Protein AF-A0A2E7N2Z9-F1 (afdb_monomer)

Structure (mmCIF, N/CA/C/O backbone):
data_AF-A0A2E7N2Z9-F1
#
_entry.id   AF-A0A2E7N2Z9-F1
#
loop_
_atom_site.group_PDB
_atom_site.id
_atom_site.type_symbol
_atom_site.label_atom_id
_atom_site.label_alt_id
_atom_site.label_comp_id
_atom_site.label_asym_id
_atom_site.label_entity_id
_atom_site.label_seq_id
_atom_site.pdbx_PDB_ins_code
_atom_site.Cartn_x
_atom_site.Cartn_y
_atom_site.Cartn_z
_atom_site.occupancy
_atom_site.B_iso_or_equiv
_atom_site.auth_seq_id
_atom_site.auth_comp_id
_atom_site.auth_asym_id
_atom_site.auth_atom_id
_atom_site.pdbx_PDB_model_num
ATOM 1 N N . MET A 1 1 ? 29.519 -2.897 -8.699 1.00 40.09 1 MET A N 1
ATOM 2 C CA . MET A 1 1 ? 28.100 -2.626 -9.030 1.00 40.09 1 MET A CA 1
ATOM 3 C C . MET A 1 1 ? 27.966 -1.133 -9.296 1.00 40.09 1 MET A C 1
ATOM 5 O O . MET A 1 1 ? 28.758 -0.406 -8.714 1.00 40.09 1 MET A O 1
ATOM 9 N N . PRO A 1 2 ? 27.079 -0.661 -10.190 1.00 54.88 2 PRO A N 1
ATOM 10 C CA . PRO A 1 2 ? 26.892 0.780 -10.367 1.00 54.88 2 PRO A CA 1
ATOM 11 C C . PRO A 1 2 ? 26.411 1.416 -9.055 1.00 54.88 2 PRO A C 1
ATOM 13 O O . PRO A 1 2 ? 25.584 0.815 -8.369 1.00 54.88 2 PRO A O 1
ATOM 16 N N . ASP A 1 3 ? 26.905 2.614 -8.736 1.00 63.47 3 ASP A N 1
ATOM 17 C CA . ASP A 1 3 ? 26.417 3.419 -7.611 1.00 63.47 3 ASP A CA 1
ATOM 18 C C . ASP A 1 3 ? 24.986 3.873 -7.904 1.00 63.47 3 ASP A C 1
ATOM 20 O O . ASP A 1 3 ? 24.738 4.796 -8.684 1.00 63.47 3 ASP A O 1
ATOM 24 N N . ILE A 1 4 ? 24.021 3.165 -7.324 1.00 70.06 4 ILE A N 1
ATOM 25 C CA . ILE A 1 4 ? 22.612 3.534 -7.390 1.00 70.06 4 ILE A CA 1
ATOM 26 C C . ILE A 1 4 ? 22.286 4.272 -6.100 1.00 70.06 4 ILE A C 1
ATOM 28 O O . ILE A 1 4 ? 22.297 3.689 -5.022 1.00 70.06 4 ILE A O 1
ATOM 32 N N . ASP A 1 5 ? 21.977 5.555 -6.243 1.00 76.00 5 ASP A N 1
ATOM 33 C CA . ASP A 1 5 ? 21.445 6.383 -5.168 1.00 76.00 5 ASP A CA 1
ATOM 34 C C . ASP A 1 5 ? 19.994 5.964 -4.888 1.00 76.00 5 ASP A C 1
ATOM 36 O O . ASP A 1 5 ? 19.081 6.220 -5.690 1.00 76.00 5 ASP A O 1
ATOM 40 N N . TYR A 1 6 ? 19.815 5.224 -3.797 1.00 80.19 6 TYR A N 1
ATOM 41 C CA . TYR A 1 6 ? 18.516 4.797 -3.298 1.00 80.19 6 TYR A CA 1
ATOM 42 C C . TYR A 1 6 ? 17.980 5.840 -2.315 1.00 80.19 6 TYR A C 1
ATOM 44 O O . TYR A 1 6 ? 18.690 6.284 -1.416 1.00 80.19 6 TYR A O 1
ATOM 52 N N . ASP A 1 7 ? 16.717 6.219 -2.497 1.00 86.44 7 ASP A N 1
ATOM 53 C CA . ASP A 1 7 ? 15.994 7.114 -1.590 1.00 86.44 7 ASP A CA 1
ATOM 54 C C . ASP A 1 7 ? 15.228 6.266 -0.552 1.00 86.44 7 ASP A C 1
ATOM 56 O O . ASP A 1 7 ? 15.736 5.247 -0.083 1.00 86.44 7 ASP A O 1
ATOM 60 N N . ASN A 1 8 ? 14.006 6.640 -0.174 1.00 92.12 8 ASN A N 1
ATOM 61 C CA . ASN A 1 8 ? 13.239 5.879 0.804 1.00 92.12 8 ASN A CA 1
ATOM 62 C C . ASN A 1 8 ? 12.667 4.586 0.206 1.00 92.12 8 ASN A C 1
ATOM 64 O O . ASN A 1 8 ? 12.268 4.518 -0.966 1.00 92.12 8 ASN A O 1
ATOM 68 N N . PHE A 1 9 ? 12.505 3.593 1.074 1.00 94.69 9 PHE A N 1
ATOM 69 C CA . PHE A 1 9 ? 11.545 2.526 0.861 1.00 94.69 9 PHE A CA 1
ATOM 70 C C . PHE A 1 9 ? 10.122 3.089 0.852 1.00 94.69 9 PHE A C 1
ATOM 72 O O . PHE A 1 9 ? 9.821 4.088 1.506 1.00 94.69 9 PHE A O 1
ATOM 79 N N . LEU A 1 10 ? 9.239 2.425 0.119 1.00 95.25 10 LEU A N 1
ATOM 80 C CA . LEU A 1 10 ? 7.813 2.691 0.058 1.00 95.25 10 LEU A CA 1
ATOM 81 C C . LEU A 1 10 ? 7.069 1.413 0.431 1.00 95.25 10 LEU A C 1
ATOM 83 O O . LEU A 1 10 ? 7.278 0.360 -0.181 1.00 95.25 10 LEU A O 1
ATOM 87 N N . LYS A 1 11 ? 6.177 1.539 1.411 1.00 97.19 11 LYS A N 1
ATOM 88 C CA . LYS A 1 11 ? 5.247 0.501 1.822 1.00 97.19 11 LYS A CA 1
ATOM 89 C C . LYS A 1 11 ? 3.830 0.886 1.434 1.00 97.19 11 LYS A C 1
ATOM 91 O O . LYS A 1 11 ? 3.360 1.965 1.789 1.00 97.19 11 LYS A O 1
ATOM 96 N N . ILE A 1 12 ? 3.147 -0.027 0.753 1.00 97.75 12 ILE A N 1
ATOM 97 C CA . ILE A 1 12 ? 1.704 0.033 0.520 1.00 97.75 12 ILE A CA 1
ATOM 98 C C . ILE A 1 12 ? 1.097 -1.232 1.123 1.00 97.75 12 ILE A C 1
ATOM 100 O O . ILE A 1 12 ? 1.443 -2.343 0.723 1.00 97.75 12 ILE A O 1
ATOM 104 N N . ALA A 1 13 ? 0.219 -1.068 2.106 1.00 98.19 13 ALA A N 1
ATOM 105 C CA . ALA A 1 13 ? -0.483 -2.166 2.761 1.00 98.19 13 ALA A CA 1
ATOM 106 C C . ALA A 1 13 ? -1.990 -1.973 2.602 1.00 98.19 13 ALA A C 1
ATOM 108 O O . ALA A 1 13 ? -2.506 -0.881 2.844 1.00 98.19 13 ALA A O 1
ATOM 109 N N . LEU A 1 14 ? -2.689 -3.020 2.168 1.00 98.50 14 LEU A N 1
ATOM 110 C CA . LEU A 1 14 ? -4.143 -3.023 2.055 1.00 98.50 14 LEU A CA 1
ATOM 111 C C . LEU A 1 14 ? -4.710 -4.008 3.065 1.00 98.50 14 LEU A C 1
ATOM 113 O O . LEU A 1 14 ? -4.206 -5.123 3.198 1.00 98.50 14 LEU A O 1
ATOM 117 N N . TYR A 1 15 ? -5.767 -3.584 3.743 1.00 98.56 15 TYR A N 1
ATOM 118 C CA . TYR A 1 15 ? -6.431 -4.350 4.780 1.00 98.56 15 TYR A CA 1
ATOM 119 C C . TYR A 1 15 ? -7.901 -4.530 4.444 1.00 98.56 15 TYR A C 1
ATOM 121 O O . TYR A 1 15 ? -8.585 -3.584 4.039 1.00 98.56 15 TYR A O 1
ATOM 129 N N . LYS A 1 16 ? -8.389 -5.743 4.665 1.00 98.44 16 LYS A N 1
ATOM 130 C CA . LYS A 1 16 ? -9.799 -6.094 4.674 1.00 98.44 16 LYS A CA 1
ATOM 131 C C . LYS A 1 16 ? -10.268 -6.201 6.119 1.00 98.44 16 LYS A C 1
ATOM 133 O O . LYS A 1 16 ? -9.569 -6.751 6.963 1.00 98.44 16 LYS A O 1
ATOM 138 N N . LEU A 1 17 ? -11.448 -5.659 6.392 1.00 97.75 17 LEU A N 1
ATOM 139 C CA . LEU A 1 17 ? -12.067 -5.734 7.707 1.00 97.75 17 LEU A CA 1
ATOM 140 C C . LEU A 1 17 ? -12.977 -6.960 7.780 1.00 97.75 17 LEU A C 1
ATOM 142 O O . LEU A 1 17 ? -13.836 -7.156 6.914 1.00 97.75 17 LEU A O 1
ATOM 146 N N . ASP A 1 18 ? -12.823 -7.762 8.827 1.00 97.38 18 ASP A N 1
ATOM 147 C CA . ASP A 1 18 ? -13.722 -8.876 9.102 1.00 97.38 18 ASP A CA 1
ATOM 148 C C . ASP A 1 18 ? -15.151 -8.360 9.366 1.00 97.38 18 ASP A C 1
ATOM 150 O O . ASP A 1 18 ? -15.391 -7.405 10.112 1.00 97.38 18 ASP A O 1
ATOM 154 N N . SER A 1 19 ? -16.136 -9.016 8.752 1.00 95.94 19 SER A N 1
ATOM 155 C CA . SER A 1 19 ? -17.556 -8.687 8.903 1.00 95.94 19 SER A CA 1
ATOM 156 C C . SER A 1 19 ? -18.075 -8.761 10.347 1.00 95.94 19 SER A C 1
ATOM 158 O O . SER A 1 19 ? -19.018 -8.040 10.682 1.00 95.94 19 SER A O 1
ATOM 160 N N . ASN A 1 20 ? -17.461 -9.576 11.209 1.00 97.81 20 ASN A N 1
ATOM 161 C CA . ASN A 1 20 ? -17.802 -9.703 12.624 1.00 97.81 20 ASN A CA 1
ATOM 162 C C . ASN A 1 20 ? -17.583 -8.390 13.381 1.00 97.81 20 ASN A C 1
ATOM 164 O O . ASN A 1 20 ? -18.397 -8.055 14.238 1.00 97.81 20 ASN A O 1
ATOM 168 N N . PHE A 1 21 ? -16.593 -7.577 12.989 1.00 98.00 21 PHE A N 1
ATOM 169 C CA . PHE A 1 21 ? -16.386 -6.255 13.587 1.00 98.00 21 PHE A CA 1
ATOM 170 C C . PHE A 1 21 ? -17.627 -5.364 13.453 1.00 98.00 21 PHE A C 1
ATOM 172 O O . PHE A 1 21 ? -17.957 -4.582 14.341 1.00 98.00 21 PHE A O 1
ATOM 179 N N . ARG A 1 22 ? -18.364 -5.483 12.341 1.00 95.75 22 ARG A N 1
ATOM 180 C CA . ARG A 1 22 ? -19.565 -4.670 12.092 1.00 95.75 22 ARG A CA 1
ATOM 181 C C . ARG A 1 22 ? -20.727 -5.033 13.010 1.00 95.75 22 ARG A C 1
ATOM 183 O O . ARG A 1 22 ? -21.631 -4.207 13.134 1.00 95.75 22 ARG A O 1
ATOM 190 N N . ARG A 1 23 ? -20.694 -6.229 13.605 1.00 97.31 23 ARG A N 1
ATOM 191 C CA . ARG A 1 23 ? -21.727 -6.775 14.496 1.00 97.31 23 ARG A CA 1
ATOM 192 C C . ARG A 1 23 ? -21.516 -6.402 15.964 1.00 97.31 23 ARG A C 1
ATOM 194 O O . ARG A 1 23 ? -22.434 -6.609 16.743 1.00 97.31 23 ARG A O 1
ATOM 201 N N . LEU A 1 24 ? -20.346 -5.869 16.315 1.00 98.00 24 LEU A N 1
ATOM 202 C CA . LEU A 1 24 ? -20.070 -5.332 17.646 1.00 98.00 24 LEU A CA 1
ATOM 203 C C . LEU A 1 24 ? -20.956 -4.122 17.958 1.00 98.00 24 LEU A C 1
ATOM 205 O O . LEU A 1 24 ? -21.469 -3.449 17.048 1.00 98.00 24 LEU A O 1
ATOM 209 N N . ASP A 1 25 ? -21.059 -3.801 19.245 1.00 98.19 25 ASP A N 1
ATOM 210 C CA . ASP A 1 25 ? -21.817 -2.646 19.704 1.00 98.19 25 ASP A CA 1
ATOM 211 C C . ASP A 1 25 ? -21.253 -1.338 19.132 1.00 98.19 25 ASP A C 1
ATOM 213 O O . ASP A 1 25 ? -20.076 -1.209 18.777 1.00 98.19 25 ASP A O 1
ATOM 217 N N . ALA A 1 26 ? -22.115 -0.329 18.988 1.00 98.00 26 ALA A N 1
ATOM 218 C CA . ALA A 1 26 ? -21.719 0.954 18.408 1.00 98.00 26 ALA A CA 1
ATOM 219 C C . ALA A 1 26 ? -20.562 1.610 19.180 1.00 98.00 26 ALA A C 1
ATOM 221 O O . ALA A 1 26 ? -19.619 2.102 18.554 1.00 98.00 26 ALA A O 1
ATOM 222 N N . ASP A 1 27 ? -20.601 1.540 20.510 1.00 98.25 27 ASP A N 1
ATOM 223 C CA . ASP A 1 27 ? -19.579 2.114 21.384 1.00 98.25 27 ASP A CA 1
ATOM 224 C C . ASP A 1 27 ? -18.241 1.379 21.267 1.00 98.25 27 ASP A C 1
ATOM 226 O O . ASP A 1 27 ? -17.192 2.020 21.194 1.00 98.25 27 ASP A O 1
ATOM 230 N N . GLU A 1 28 ? -18.260 0.045 21.180 1.00 97.94 28 GLU A N 1
ATOM 231 C CA . GLU A 1 28 ? -17.054 -0.766 20.972 1.00 97.94 28 GLU A CA 1
ATOM 232 C C . GLU A 1 28 ? -16.407 -0.451 19.624 1.00 97.94 28 GLU A C 1
ATOM 234 O O . GLU A 1 28 ? -15.208 -0.169 19.551 1.00 97.94 28 GLU A O 1
ATOM 239 N N . ARG A 1 29 ? -17.211 -0.400 18.553 1.00 98.12 29 ARG A N 1
ATOM 240 C CA . ARG A 1 29 ? -16.722 -0.027 17.218 1.00 98.12 29 ARG A CA 1
ATOM 241 C C . ARG A 1 29 ? -16.145 1.385 17.205 1.00 98.12 29 ARG A C 1
ATOM 243 O O . ARG A 1 29 ? -15.160 1.621 16.507 1.00 98.12 29 ARG A O 1
ATOM 250 N N . SER A 1 30 ? -16.754 2.324 17.930 1.00 98.44 30 SER A N 1
ATOM 251 C CA . SER A 1 30 ? -16.268 3.705 18.013 1.00 98.44 30 SER A CA 1
ATOM 252 C C . SER A 1 30 ? -14.920 3.782 18.729 1.00 98.44 30 SER A C 1
ATOM 254 O O . SER A 1 30 ? -13.980 4.367 18.189 1.00 98.44 30 SER A O 1
ATOM 256 N N . LYS A 1 31 ? -14.794 3.132 19.893 1.00 98.50 31 LYS A N 1
ATOM 257 C CA . LYS A 1 31 ? -13.544 3.075 20.666 1.00 98.50 31 LYS A CA 1
ATOM 258 C C . LYS A 1 31 ? -12.413 2.427 19.868 1.00 98.50 31 LYS A C 1
ATOM 260 O O . LYS A 1 31 ? -11.334 3.000 19.780 1.00 98.50 31 LYS A O 1
ATOM 265 N N . ALA A 1 32 ? -12.685 1.303 19.205 1.00 98.38 32 ALA A N 1
ATOM 266 C CA . ALA A 1 32 ? -11.705 0.604 18.376 1.00 98.38 32 ALA A CA 1
ATOM 267 C C . ALA A 1 32 ? -11.204 1.449 17.191 1.00 98.38 32 ALA A C 1
ATOM 269 O O . ALA A 1 32 ? -10.017 1.449 16.874 1.00 98.38 32 ALA A O 1
ATOM 270 N N . LYS A 1 33 ? -12.103 2.190 16.527 1.00 98.06 33 LYS A N 1
ATOM 271 C CA . LYS A 1 33 ? -11.723 3.105 15.438 1.00 98.06 33 LYS A CA 1
ATOM 272 C C . LYS A 1 33 ? -10.876 4.269 15.944 1.00 98.06 33 LYS A C 1
ATOM 274 O O . LYS A 1 33 ? -9.944 4.664 15.250 1.00 98.06 33 LYS A O 1
ATOM 279 N N . GLN A 1 34 ? -11.207 4.814 17.115 1.00 98.62 34 GLN A N 1
ATOM 280 C CA . GLN A 1 34 ? -10.441 5.894 17.729 1.00 98.62 34 GLN A CA 1
ATOM 281 C C . GLN A 1 34 ? -9.035 5.422 18.121 1.00 98.62 34 GLN A C 1
ATOM 283 O O . GLN A 1 34 ? -8.062 6.036 17.696 1.00 98.62 34 GLN A O 1
ATOM 288 N N . GLU A 1 35 ? -8.928 4.295 18.830 1.00 98.62 35 GLU A N 1
ATOM 289 C CA . GLU A 1 35 ? -7.647 3.670 19.185 1.00 98.62 35 GLU A CA 1
ATOM 290 C C . GLU A 1 35 ? -6.785 3.427 17.936 1.00 98.62 35 GLU A C 1
ATOM 292 O O . GLU A 1 35 ? -5.616 3.805 17.885 1.00 98.62 35 GLU A O 1
ATOM 297 N N . PHE A 1 36 ? -7.366 2.847 16.882 1.00 98.50 36 PHE A N 1
ATOM 298 C CA . PHE A 1 36 ? -6.642 2.597 15.637 1.00 98.50 36 PHE A CA 1
ATOM 299 C C . PHE A 1 36 ? -6.168 3.893 14.961 1.00 98.50 36 PHE A C 1
ATOM 301 O O . PHE A 1 36 ? -5.043 3.959 14.461 1.00 98.50 36 PHE A O 1
ATOM 308 N N . ALA A 1 37 ? -7.002 4.937 14.949 1.00 98.44 37 ALA A N 1
ATOM 309 C CA . ALA A 1 37 ? -6.616 6.239 14.414 1.00 98.44 37 ALA A CA 1
ATOM 310 C C . ALA A 1 37 ? -5.449 6.854 15.206 1.00 98.44 37 ALA A C 1
ATOM 312 O O . ALA A 1 37 ? -4.540 7.418 14.598 1.00 98.44 37 ALA A O 1
ATOM 313 N N . GLU A 1 38 ? -5.434 6.696 16.531 1.00 98.50 38 GLU A N 1
ATOM 314 C CA . GLU A 1 38 ? -4.331 7.125 17.398 1.00 98.50 38 GLU A CA 1
ATOM 315 C C . GLU A 1 38 ? -3.042 6.342 17.104 1.00 98.50 38 GLU A C 1
ATOM 317 O O . GLU A 1 38 ? -1.986 6.953 16.929 1.00 98.50 38 GLU A O 1
ATOM 322 N N . VAL A 1 39 ? -3.120 5.015 16.941 1.00 98.50 39 VAL A N 1
ATOM 323 C CA . VAL A 1 39 ? -1.976 4.169 16.544 1.00 98.50 39 VAL A CA 1
ATOM 324 C C . VAL A 1 39 ? -1.357 4.643 15.226 1.00 98.50 39 VAL A C 1
ATOM 326 O O . VAL A 1 39 ? -0.132 4.792 15.128 1.00 98.50 39 VAL A O 1
ATOM 329 N N . VAL A 1 40 ? -2.191 4.912 14.215 1.00 98.19 40 VAL A N 1
ATOM 330 C CA . VAL A 1 40 ? -1.730 5.425 12.915 1.00 98.19 40 VAL A CA 1
ATOM 331 C C . VAL A 1 40 ? -1.155 6.836 13.054 1.00 98.19 40 VAL A C 1
ATOM 333 O O . VAL A 1 40 ? -0.124 7.127 12.445 1.00 98.19 40 VAL A O 1
ATOM 336 N N . ALA A 1 41 ? -1.770 7.706 13.861 1.00 97.88 41 ALA A N 1
ATOM 337 C CA . ALA A 1 41 ? -1.300 9.073 14.079 1.00 97.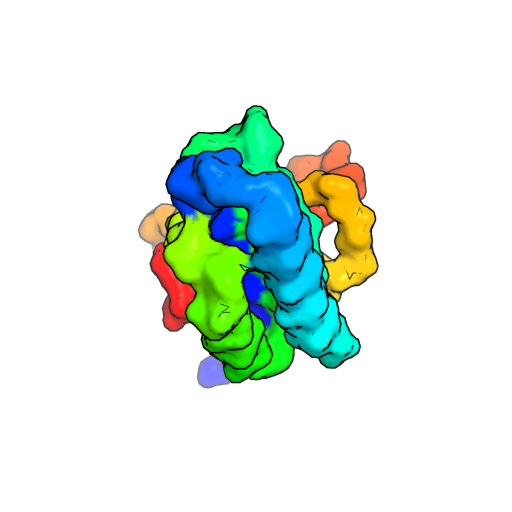88 41 ALA A CA 1
ATOM 338 C C . ALA A 1 41 ? 0.085 9.110 14.743 1.00 97.88 41 ALA A C 1
ATOM 340 O O . ALA A 1 41 ? 0.976 9.798 14.244 1.00 97.88 41 ALA A O 1
ATOM 341 N N . VAL A 1 42 ? 0.305 8.314 15.797 1.00 97.94 42 VAL A N 1
ATOM 342 C CA . VAL A 1 42 ? 1.610 8.199 16.476 1.00 97.94 42 VAL A CA 1
ATOM 343 C C . VAL A 1 42 ? 2.690 7.754 15.489 1.00 97.94 42 VAL A C 1
ATOM 345 O O . VAL A 1 42 ? 3.732 8.404 15.371 1.00 97.94 42 VAL A O 1
ATOM 348 N N . ASN A 1 43 ? 2.404 6.710 14.706 1.00 97.81 43 ASN A N 1
ATOM 349 C CA . ASN A 1 43 ? 3.319 6.188 13.688 1.00 97.81 43 ASN A CA 1
ATOM 350 C C . ASN A 1 43 ? 3.494 7.118 12.467 1.00 97.81 43 ASN A C 1
ATOM 352 O O . ASN A 1 43 ? 4.390 6.894 11.655 1.00 97.81 43 ASN A O 1
ATOM 356 N N . SER A 1 44 ? 2.679 8.171 12.343 1.00 96.12 44 SER A N 1
ATOM 357 C CA . SER A 1 44 ? 2.763 9.172 11.271 1.00 96.12 44 SER A CA 1
ATOM 358 C C . SER A 1 44 ? 3.615 10.395 11.622 1.00 96.12 44 SER A C 1
ATOM 360 O O . SER A 1 44 ? 3.793 11.257 10.763 1.00 96.12 44 SER A O 1
ATOM 362 N N . THR A 1 45 ? 4.133 10.494 12.852 1.00 94.44 45 THR A N 1
ATOM 363 C CA . THR A 1 45 ? 4.825 11.700 13.351 1.00 94.44 45 THR A CA 1
ATOM 364 C C . THR A 1 45 ? 6.088 12.027 12.550 1.00 94.44 45 THR A C 1
ATOM 366 O O . THR A 1 45 ? 6.252 13.149 12.077 1.00 94.44 45 THR A O 1
ATOM 369 N N . GLU A 1 46 ? 6.978 11.046 12.375 1.00 93.06 46 GLU A N 1
ATOM 370 C CA . GLU A 1 46 ? 8.232 11.227 11.627 1.00 93.06 46 GLU A CA 1
ATOM 371 C C . GLU A 1 46 ? 8.093 10.846 10.149 1.00 93.06 46 GLU A C 1
ATOM 373 O O . GLU A 1 46 ? 8.663 11.495 9.272 1.00 93.06 46 GLU A O 1
ATOM 378 N N . ASN A 1 47 ? 7.324 9.790 9.876 1.00 94.00 47 ASN A N 1
ATOM 379 C CA . ASN A 1 47 ? 7.116 9.228 8.546 1.00 94.00 47 ASN A CA 1
ATOM 380 C C . ASN A 1 47 ? 5.604 9.181 8.278 1.00 94.00 47 ASN A C 1
ATOM 382 O O . ASN A 1 47 ? 4.950 8.227 8.703 1.00 94.00 47 ASN A O 1
ATOM 386 N N . PRO A 1 48 ? 5.020 10.198 7.620 1.00 93.94 48 PRO A N 1
ATOM 387 C CA . PRO A 1 48 ? 3.571 10.308 7.469 1.00 93.94 48 PRO A CA 1
ATOM 388 C C . PRO A 1 48 ? 2.933 9.080 6.811 1.00 93.94 48 PRO A C 1
ATOM 390 O O . PRO A 1 48 ? 3.339 8.674 5.718 1.00 93.94 48 PRO A O 1
ATOM 393 N N . VAL A 1 49 ? 1.890 8.529 7.439 1.00 96.12 49 VAL A N 1
ATOM 394 C CA . VAL A 1 49 ? 1.056 7.479 6.846 1.00 96.12 49 VAL A CA 1
ATOM 395 C C . VAL A 1 49 ? -0.114 8.132 6.121 1.00 96.12 49 VAL A C 1
ATOM 397 O O . VAL A 1 49 ? -0.944 8.816 6.718 1.00 96.12 49 VAL A O 1
ATOM 400 N N . ARG A 1 50 ? -0.208 7.907 4.812 1.00 95.25 50 ARG A N 1
ATOM 401 C CA . ARG A 1 50 ? -1.391 8.276 4.028 1.00 95.25 50 ARG A CA 1
ATOM 402 C C . ARG A 1 50 ? -2.407 7.156 4.090 1.00 95.25 50 ARG A C 1
ATOM 404 O O . ARG A 1 50 ? -2.049 5.989 3.948 1.00 95.25 50 ARG A O 1
ATOM 411 N N . THR A 1 51 ? -3.670 7.524 4.252 1.00 96.44 51 THR A N 1
ATOM 412 C CA . THR A 1 51 ? -4.776 6.580 4.366 1.00 96.44 51 THR A CA 1
ATOM 413 C C . THR A 1 51 ? -5.782 6.807 3.246 1.00 96.44 51 THR A C 1
ATOM 415 O O . THR A 1 51 ? -6.125 7.941 2.910 1.00 96.44 51 THR A O 1
ATOM 418 N N . TYR A 1 52 ? -6.250 5.717 2.645 1.00 97.25 52 TYR A N 1
ATOM 419 C CA . TYR A 1 52 ? -7.261 5.746 1.593 1.00 97.25 52 TYR A CA 1
ATOM 420 C C . TYR A 1 52 ? -8.323 4.686 1.865 1.00 97.25 52 TYR A C 1
ATOM 422 O O . TYR A 1 52 ? -8.009 3.566 2.268 1.00 97.25 52 TYR A O 1
ATOM 430 N N . SER A 1 53 ? -9.584 5.034 1.612 1.00 97.12 53 SER A N 1
ATOM 431 C CA . SER A 1 53 ? -10.677 4.064 1.606 1.00 97.12 53 SER A CA 1
ATOM 432 C C . SER A 1 53 ? -10.744 3.363 0.255 1.00 97.12 53 SER A C 1
ATOM 434 O O . SER A 1 53 ? -10.620 3.998 -0.794 1.00 97.12 53 SER A O 1
ATOM 436 N N . THR A 1 54 ? -10.979 2.057 0.293 1.00 97.38 54 THR A N 1
ATOM 437 C CA . THR A 1 54 ? -11.292 1.241 -0.891 1.00 97.38 54 THR A CA 1
ATOM 438 C C . THR A 1 54 ? -12.691 0.616 -0.811 1.00 97.38 54 THR A C 1
ATOM 440 O O . THR A 1 54 ? -13.107 -0.146 -1.685 1.00 97.38 54 THR A O 1
ATOM 443 N N . VAL A 1 55 ? -13.464 1.008 0.209 1.00 96.75 55 VAL A N 1
ATOM 444 C CA . VAL A 1 55 ? -14.865 0.614 0.369 1.00 96.75 55 VAL A CA 1
ATOM 445 C C . VAL A 1 55 ? -15.667 1.045 -0.859 1.00 96.75 55 VAL A C 1
ATOM 447 O O . VAL A 1 55 ? -15.649 2.210 -1.255 1.00 96.75 55 VAL A O 1
ATOM 450 N N . GLY A 1 56 ? -16.389 0.095 -1.453 1.00 95.88 56 GLY A N 1
ATOM 451 C CA . GLY A 1 56 ? -17.239 0.326 -2.623 1.00 95.88 56 GLY A CA 1
ATOM 452 C C . GLY A 1 56 ? -16.506 0.329 -3.967 1.00 95.88 56 GLY A C 1
ATOM 453 O O . GLY A 1 56 ? -17.171 0.380 -4.997 1.00 95.88 56 GLY A O 1
ATOM 454 N N . THR A 1 57 ? -15.171 0.240 -3.989 1.00 95.69 57 THR A N 1
ATOM 455 C CA . THR A 1 57 ? -14.391 0.145 -5.239 1.00 95.69 57 THR A CA 1
ATOM 456 C C . THR A 1 57 ? -13.776 -1.233 -5.462 1.00 95.69 57 THR A C 1
ATOM 458 O O . THR A 1 57 ? -13.467 -1.582 -6.600 1.00 95.69 57 THR A O 1
ATOM 461 N N . ARG A 1 58 ? -13.627 -2.034 -4.401 1.00 94.31 58 ARG A N 1
ATOM 462 C CA . ARG A 1 58 ? -13.149 -3.424 -4.442 1.00 94.31 58 ARG A CA 1
ATOM 463 C C . ARG A 1 58 ? -13.688 -4.223 -3.252 1.00 94.31 58 ARG A C 1
ATOM 465 O O . ARG A 1 58 ? -14.143 -3.648 -2.268 1.00 94.31 58 ARG A O 1
ATOM 472 N N . SER A 1 59 ? -13.674 -5.551 -3.360 1.00 95.44 59 SER A N 1
ATOM 473 C CA . SER A 1 59 ? -14.269 -6.476 -2.374 1.00 95.44 59 SER A CA 1
ATOM 474 C C . SER A 1 59 ? -13.266 -7.095 -1.396 1.00 95.44 59 SER A C 1
ATOM 476 O O . SER A 1 59 ? -13.639 -7.767 -0.436 1.00 95.44 59 SER A O 1
ATOM 478 N N . ASP A 1 60 ? -11.983 -6.940 -1.679 1.00 96.81 60 ASP A N 1
ATOM 479 C CA . ASP A 1 60 ? -10.862 -7.614 -1.028 1.00 96.81 60 ASP A CA 1
ATOM 480 C C . ASP A 1 60 ? -9.985 -6.653 -0.211 1.00 96.81 60 ASP A C 1
ATOM 482 O O . ASP A 1 60 ? -8.970 -7.069 0.331 1.00 96.81 60 ASP A O 1
ATOM 486 N N . ALA A 1 61 ? -10.360 -5.380 -0.096 1.00 97.62 61 ALA A N 1
ATOM 487 C CA . ALA A 1 61 ? -9.744 -4.418 0.810 1.00 97.62 61 ALA A CA 1
ATOM 488 C C . ALA A 1 61 ? -10.730 -3.288 1.128 1.00 97.62 61 ALA A C 1
ATOM 490 O O . ALA A 1 61 ? -11.630 -2.998 0.341 1.00 97.62 61 ALA A O 1
ATOM 491 N N . GLU A 1 62 ? -10.544 -2.650 2.281 1.00 97.38 62 GLU A N 1
ATOM 492 C CA . GLU A 1 62 ? -11.357 -1.521 2.753 1.00 97.38 62 GLU A CA 1
ATOM 493 C C . GLU A 1 62 ? -10.494 -0.325 3.169 1.00 97.38 62 GLU A C 1
ATOM 495 O O . GLU A 1 62 ? -10.908 0.825 3.004 1.00 97.38 62 GLU A O 1
ATOM 500 N N . LEU A 1 63 ? -9.261 -0.581 3.610 1.00 97.81 63 LEU A N 1
ATOM 501 C CA . LEU A 1 63 ? -8.289 0.422 4.030 1.00 97.81 63 LEU A CA 1
ATOM 502 C C . LEU A 1 63 ? -6.966 0.209 3.293 1.00 97.81 63 LEU A C 1
ATOM 504 O O . LEU A 1 63 ? -6.466 -0.909 3.225 1.00 97.81 63 LEU A O 1
ATOM 508 N N . MET A 1 64 ? -6.376 1.285 2.784 1.00 98.06 64 MET A N 1
ATOM 509 C CA . MET A 1 64 ? -5.020 1.292 2.244 1.00 98.06 64 MET A CA 1
ATOM 510 C C . MET A 1 64 ? -4.160 2.281 3.026 1.00 98.06 64 MET A C 1
ATOM 512 O O . MET A 1 64 ? -4.535 3.445 3.170 1.00 98.06 64 MET A O 1
ATOM 516 N N . LEU A 1 65 ? -3.007 1.814 3.500 1.00 97.88 65 LEU A N 1
ATOM 517 C CA . LEU A 1 65 ? -1.983 2.604 4.176 1.00 97.88 65 LEU A CA 1
ATOM 518 C C . LEU A 1 65 ? -0.753 2.721 3.275 1.00 97.88 65 LEU A C 1
ATOM 520 O O . LEU A 1 65 ? -0.277 1.720 2.736 1.00 97.88 65 LEU A O 1
ATOM 524 N N . VAL A 1 66 ? -0.237 3.939 3.121 1.00 96.88 66 VAL A N 1
ATOM 525 C CA . VAL A 1 66 ? 0.950 4.235 2.313 1.00 96.88 66 VAL A CA 1
ATOM 526 C C . VAL A 1 66 ? 1.935 5.041 3.137 1.00 96.88 66 VAL A C 1
ATOM 528 O O . VAL A 1 66 ? 1.610 6.137 3.589 1.00 96.88 66 VAL A O 1
ATOM 531 N N . GLN A 1 67 ? 3.143 4.518 3.305 1.00 95.69 67 GLN A N 1
ATOM 532 C CA . GLN A 1 67 ? 4.189 5.149 4.103 1.00 95.69 67 GLN A CA 1
ATOM 533 C C . GLN A 1 67 ? 5.537 4.989 3.410 1.00 95.69 67 GLN A C 1
ATOM 535 O O . GLN A 1 67 ? 5.818 3.952 2.810 1.00 95.69 67 GLN A O 1
ATOM 540 N N . ASP A 1 68 ? 6.386 6.003 3.505 1.00 94.06 68 ASP A N 1
ATOM 541 C CA . ASP A 1 68 ? 7.764 5.926 3.050 1.00 94.06 68 ASP A CA 1
ATOM 542 C C . ASP A 1 68 ? 8.750 6.230 4.174 1.00 94.06 68 ASP A C 1
ATOM 544 O O . ASP A 1 68 ? 8.471 7.052 5.040 1.00 94.06 68 ASP A O 1
ATOM 548 N N . SER A 1 69 ? 9.892 5.544 4.167 1.00 94.75 69 SER A N 1
ATOM 549 C CA . SER A 1 69 ? 10.934 5.685 5.187 1.00 94.75 69 SER A CA 1
ATOM 550 C C . SER A 1 69 ? 12.299 5.252 4.655 1.00 94.75 69 SER A C 1
ATOM 552 O O . SER A 1 69 ? 12.397 4.438 3.736 1.00 94.75 69 SER A O 1
ATOM 554 N N . LYS A 1 70 ? 13.373 5.773 5.254 1.00 93.25 70 LYS A N 1
ATOM 555 C CA . LYS A 1 70 ? 14.751 5.333 4.979 1.00 93.25 70 LYS A CA 1
ATOM 556 C C . LYS A 1 70 ? 15.051 3.920 5.482 1.00 93.25 70 LYS A C 1
ATOM 558 O O . LYS A 1 70 ? 16.017 3.318 5.028 1.00 93.25 70 LYS A O 1
ATOM 563 N N . THR A 1 71 ? 14.250 3.397 6.409 1.00 94.44 71 THR A N 1
ATOM 564 C CA . THR A 1 71 ? 14.401 2.046 6.963 1.00 94.44 71 THR A CA 1
ATOM 565 C C . THR A 1 71 ? 13.085 1.277 6.892 1.00 94.44 71 THR A C 1
ATOM 567 O O . THR A 1 71 ? 12.003 1.845 7.050 1.00 94.44 71 THR A O 1
ATOM 570 N N . VAL A 1 72 ? 13.182 -0.037 6.691 1.00 96.56 72 VAL A N 1
ATOM 571 C CA . VAL A 1 72 ? 12.039 -0.956 6.771 1.00 96.56 72 VAL A CA 1
ATOM 572 C C . VAL A 1 72 ? 11.512 -1.112 8.201 1.00 96.56 72 VAL A C 1
ATOM 574 O O . VAL A 1 72 ? 10.344 -1.455 8.382 1.00 96.56 72 VAL A O 1
ATOM 577 N N . ASP A 1 73 ? 12.324 -0.786 9.214 1.00 97.75 73 ASP A N 1
ATOM 578 C CA . ASP A 1 73 ? 11.942 -0.858 10.632 1.00 97.75 73 ASP A CA 1
ATOM 579 C C . ASP A 1 73 ? 10.715 0.001 10.939 1.00 97.75 73 ASP A C 1
ATOM 581 O O . ASP A 1 73 ? 9.865 -0.389 11.735 1.00 97.75 73 ASP A O 1
ATOM 585 N N . THR A 1 74 ? 10.572 1.143 10.258 1.00 97.88 74 THR A N 1
ATOM 586 C CA . THR A 1 74 ? 9.388 2.003 10.377 1.00 97.88 74 THR A CA 1
ATOM 587 C C . THR A 1 74 ? 8.108 1.233 10.047 1.00 97.88 74 THR A C 1
ATOM 589 O O . THR A 1 74 ? 7.122 1.329 10.775 1.00 97.88 74 THR A O 1
ATOM 592 N N . PHE A 1 75 ? 8.132 0.415 8.993 1.00 98.00 75 PHE A N 1
ATOM 593 C CA . PHE A 1 75 ? 6.971 -0.371 8.576 1.00 98.00 75 PHE A CA 1
ATOM 594 C C . PHE A 1 75 ? 6.712 -1.543 9.524 1.00 98.00 75 PHE A C 1
ATOM 596 O O . PHE A 1 75 ? 5.555 -1.869 9.795 1.00 98.00 75 PHE A O 1
ATOM 603 N N . HIS A 1 76 ? 7.774 -2.155 10.059 1.00 97.81 76 HIS A N 1
ATOM 604 C CA . HIS A 1 76 ? 7.653 -3.188 11.087 1.00 97.81 76 HIS A CA 1
ATOM 605 C C . HIS A 1 76 ? 7.025 -2.640 12.372 1.00 97.81 76 HIS A C 1
ATOM 607 O O . HIS A 1 76 ? 6.136 -3.283 12.929 1.00 97.81 76 HIS A O 1
ATOM 613 N N . CYS A 1 77 ? 7.428 -1.446 12.816 1.00 98.19 77 CYS A N 1
ATOM 614 C CA . CYS A 1 77 ? 6.835 -0.771 13.970 1.00 98.19 77 CYS A CA 1
ATOM 615 C C . CYS A 1 77 ? 5.343 -0.489 13.761 1.00 98.19 77 CYS A C 1
ATOM 617 O O . CYS A 1 77 ? 4.539 -0.910 14.592 1.00 98.19 77 CYS A O 1
ATOM 619 N N . LEU A 1 78 ? 4.963 0.113 12.626 1.00 98.38 78 LEU A N 1
ATOM 620 C CA . LEU A 1 78 ? 3.555 0.374 12.315 1.00 98.38 78 LEU A CA 1
ATOM 621 C C . LEU A 1 78 ? 2.734 -0.923 12.277 1.00 98.38 78 LEU A C 1
ATOM 623 O O . LEU A 1 78 ? 1.673 -0.997 12.890 1.00 98.38 78 LEU A O 1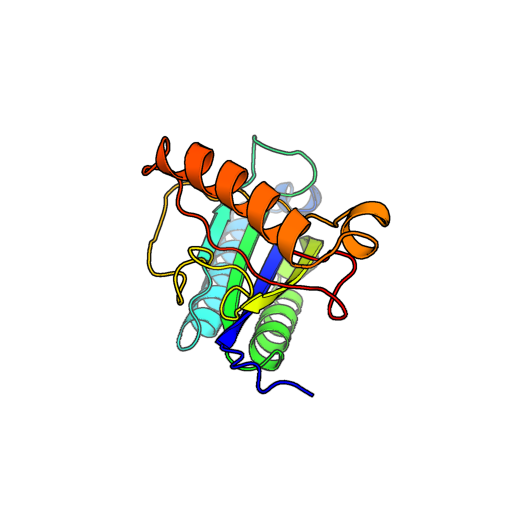
ATOM 627 N N . SER A 1 79 ? 3.228 -1.961 11.596 1.00 97.88 79 SER A N 1
ATOM 628 C CA . SER A 1 79 ? 2.527 -3.248 11.513 1.00 97.88 79 SER A CA 1
ATOM 629 C C . SER A 1 79 ? 2.374 -3.911 12.885 1.00 97.88 79 SER A C 1
ATOM 631 O O . SER A 1 79 ? 1.294 -4.401 13.210 1.00 97.88 79 SER A O 1
ATOM 633 N N . ARG A 1 80 ? 3.419 -3.880 13.720 1.00 98.31 80 ARG A N 1
ATOM 634 C CA . ARG A 1 80 ? 3.371 -4.379 15.100 1.00 98.31 80 ARG A CA 1
ATOM 635 C C . ARG A 1 80 ? 2.312 -3.648 15.921 1.00 98.31 80 ARG A C 1
ATOM 637 O O . ARG A 1 80 ? 1.582 -4.297 16.664 1.00 98.31 80 ARG A O 1
ATOM 644 N N . ASP A 1 81 ? 2.254 -2.325 15.825 1.00 98.50 81 ASP A N 1
ATOM 645 C CA . ASP A 1 81 ? 1.342 -1.521 16.638 1.00 98.50 81 ASP A CA 1
ATOM 646 C C . ASP A 1 81 ? -0.110 -1.668 16.159 1.00 98.50 81 ASP A C 1
ATOM 648 O O . ASP A 1 81 ? -1.009 -1.811 16.985 1.00 98.50 81 ASP A O 1
ATOM 652 N N . ILE A 1 82 ? -0.334 -1.771 14.841 1.00 98.38 82 ILE A N 1
ATOM 653 C CA . ILE A 1 82 ? -1.634 -2.161 14.273 1.00 98.38 82 ILE A CA 1
ATOM 654 C C . ILE A 1 82 ? -2.077 -3.511 14.842 1.00 98.38 82 ILE A C 1
ATOM 656 O O . ILE A 1 82 ? -3.186 -3.605 15.363 1.00 98.38 82 ILE A O 1
ATOM 660 N N . ASN A 1 83 ? -1.209 -4.526 14.811 1.00 97.69 83 ASN A N 1
ATOM 661 C CA . ASN A 1 83 ? -1.538 -5.877 15.281 1.00 97.69 83 ASN A CA 1
ATOM 662 C C . ASN A 1 83 ? -1.832 -5.952 16.790 1.00 97.69 83 ASN A C 1
ATOM 664 O O . ASN A 1 83 ? -2.431 -6.924 17.241 1.00 97.69 83 ASN A O 1
ATOM 668 N N . LYS A 1 84 ? -1.407 -4.954 17.575 1.00 98.06 84 LYS A N 1
ATOM 669 C CA . LYS A 1 84 ? -1.718 -4.848 19.010 1.00 98.06 84 LYS A CA 1
ATOM 670 C C . LYS A 1 84 ? -3.043 -4.141 19.297 1.00 98.06 84 LYS A C 1
ATOM 672 O O . LYS A 1 84 ? -3.571 -4.320 20.389 1.00 98.06 84 LYS A O 1
ATOM 677 N N . SER A 1 85 ? -3.544 -3.335 18.362 1.00 98.31 85 SER A N 1
ATOM 678 C CA . SER A 1 85 ? -4.809 -2.612 18.532 1.00 98.31 85 SER A CA 1
ATOM 679 C C . SER A 1 85 ? -6.008 -3.558 18.503 1.00 98.31 85 SER A C 1
ATOM 681 O O . SER A 1 85 ? -5.964 -4.606 17.847 1.00 98.31 85 SER A O 1
ATOM 683 N N . PHE A 1 86 ? -7.121 -3.166 19.132 1.00 98.06 86 PHE A N 1
ATOM 684 C CA . PHE A 1 86 ? -8.340 -3.975 19.084 1.00 98.06 86 PHE A CA 1
ATOM 685 C C . PHE A 1 86 ? -8.838 -4.164 17.645 1.00 98.06 86 PHE A C 1
ATOM 687 O O . PHE A 1 86 ? -9.161 -5.283 17.243 1.00 98.06 86 PHE A O 1
ATOM 694 N N . LEU A 1 87 ? -8.845 -3.094 16.836 1.00 98.06 87 LEU A N 1
ATOM 695 C CA . LEU A 1 87 ? -9.250 -3.185 15.429 1.00 98.06 87 LEU A CA 1
ATOM 696 C C . LEU A 1 87 ? -8.330 -4.117 14.630 1.00 98.06 87 LEU A C 1
ATOM 698 O O . LEU A 1 87 ? -8.820 -4.837 13.767 1.00 98.06 87 LEU A O 1
ATOM 702 N N . GLY A 1 88 ? -7.032 -4.147 14.947 1.00 97.75 88 GLY A N 1
ATOM 703 C CA . GLY A 1 88 ? -6.048 -5.027 14.313 1.00 97.75 88 GLY A CA 1
ATOM 704 C C . GLY A 1 88 ? -6.421 -6.506 14.361 1.00 97.75 88 GLY A C 1
ATOM 705 O O . GLY A 1 88 ? -6.182 -7.216 13.391 1.00 97.75 88 GLY A O 1
ATOM 706 N N . SER A 1 89 ? -7.097 -6.954 15.424 1.00 97.38 89 SER A N 1
ATOM 707 C CA . SER A 1 89 ? -7.596 -8.336 15.528 1.00 97.38 89 SER A CA 1
ATOM 708 C C . SER A 1 89 ? -8.679 -8.697 14.498 1.00 97.38 89 SER A C 1
ATOM 710 O O . SER A 1 89 ? -8.922 -9.876 14.252 1.00 97.38 89 SER A O 1
ATOM 712 N N . TYR A 1 90 ? -9.295 -7.693 13.866 1.00 98.31 90 TYR A N 1
ATOM 713 C CA . TYR A 1 90 ? -10.290 -7.834 12.799 1.00 98.31 90 TYR A CA 1
ATOM 714 C C . TYR A 1 90 ? -9.751 -7.431 11.418 1.00 98.31 90 TYR A C 1
ATOM 716 O O . TYR A 1 90 ? -10.526 -7.379 10.460 1.00 98.31 90 TYR A O 1
ATOM 724 N N . LEU A 1 91 ? -8.463 -7.095 11.296 1.00 98.19 91 LEU A N 1
ATOM 725 C CA . LEU A 1 91 ? -7.856 -6.697 10.028 1.00 98.19 91 LEU A CA 1
ATOM 726 C C . LEU A 1 91 ? -7.054 -7.849 9.425 1.00 98.19 91 LEU A C 1
ATOM 728 O O . LEU A 1 91 ? -6.072 -8.319 9.989 1.00 98.19 91 LEU A O 1
ATOM 732 N N . GLU A 1 92 ? -7.431 -8.237 8.214 1.00 98.06 92 GLU A N 1
ATOM 733 C CA . GLU A 1 92 ? -6.648 -9.124 7.361 1.00 98.06 92 GLU A CA 1
ATOM 734 C C . GLU A 1 92 ? -5.844 -8.271 6.375 1.00 98.06 92 GLU A C 1
ATOM 736 O O . GLU A 1 92 ? -6.421 -7.487 5.618 1.00 98.06 92 GLU A O 1
ATOM 741 N N . GLN A 1 93 ? -4.516 -8.404 6.350 1.00 97.81 93 GLN A N 1
ATOM 742 C CA . GLN A 1 93 ? -3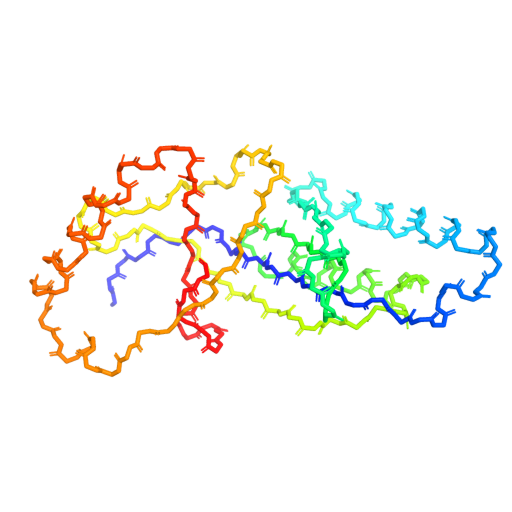.697 -7.721 5.349 1.00 97.81 93 GLN A CA 1
ATOM 743 C C . GLN A 1 93 ? -3.742 -8.486 4.021 1.00 97.81 93 GLN A C 1
ATOM 745 O O . GLN A 1 93 ? -3.047 -9.485 3.851 1.00 97.81 93 GLN A O 1
ATOM 750 N N . THR A 1 94 ? -4.536 -8.004 3.067 1.00 97.75 94 THR A N 1
ATOM 751 C CA . THR A 1 94 ? -4.760 -8.696 1.788 1.00 97.75 94 THR A CA 1
ATOM 752 C C . THR A 1 94 ? -3.701 -8.397 0.740 1.00 97.75 94 THR A C 1
ATOM 754 O O . THR A 1 94 ? -3.442 -9.236 -0.118 1.00 97.75 94 THR A O 1
ATOM 757 N N . TYR A 1 95 ? -3.047 -7.233 0.818 1.00 97.75 95 TYR A N 1
ATOM 758 C CA . TYR A 1 95 ? -1.908 -6.911 -0.040 1.00 97.75 95 TYR A CA 1
ATOM 759 C C . TYR A 1 95 ? -0.802 -6.196 0.727 1.00 97.75 95 TYR A C 1
ATOM 761 O O . TYR A 1 95 ? -1.032 -5.440 1.676 1.00 97.75 95 TYR A O 1
ATOM 769 N N . SER A 1 96 ? 0.427 -6.439 0.288 1.00 97.06 96 SER A N 1
ATOM 770 C CA . SER A 1 96 ? 1.652 -6.009 0.945 1.00 97.06 96 SER A CA 1
ATOM 771 C C . SER A 1 96 ? 2.687 -5.734 -0.133 1.00 97.06 96 SER A C 1
ATOM 773 O O . SER A 1 96 ? 3.245 -6.674 -0.672 1.00 97.06 96 SER A O 1
ATOM 775 N N . TYR A 1 97 ? 2.934 -4.466 -0.450 1.00 97.88 97 TYR A N 1
ATOM 776 C CA . TYR A 1 97 ? 3.920 -4.095 -1.463 1.00 97.88 97 TYR A CA 1
ATOM 777 C C . TYR A 1 97 ? 5.075 -3.354 -0.809 1.00 97.88 97 TYR A C 1
ATOM 779 O O . TYR A 1 97 ? 4.876 -2.278 -0.231 1.00 97.88 97 TYR A O 1
ATOM 787 N N . LEU A 1 98 ? 6.267 -3.944 -0.860 1.00 97.56 98 LEU A N 1
ATOM 788 C CA . LEU A 1 98 ? 7.518 -3.316 -0.458 1.00 97.56 98 LEU A CA 1
ATOM 789 C C . LEU A 1 98 ? 8.327 -2.953 -1.701 1.00 97.56 98 LEU A C 1
ATOM 791 O O . LEU A 1 98 ? 8.579 -3.762 -2.584 1.00 97.56 98 LEU A O 1
ATOM 795 N N . SER A 1 99 ? 8.758 -1.704 -1.763 1.00 96.31 99 SER A N 1
ATOM 796 C CA . SER A 1 99 ? 9.531 -1.198 -2.892 1.00 96.31 99 SER A CA 1
ATOM 797 C C . SER A 1 99 ? 10.492 -0.114 -2.428 1.00 96.31 99 SER A C 1
ATOM 799 O O . SER A 1 99 ? 10.420 0.351 -1.293 1.00 96.31 99 SER A O 1
ATOM 801 N N . ILE A 1 100 ? 11.400 0.303 -3.300 1.00 93.31 100 ILE A N 1
ATOM 802 C CA . ILE A 1 100 ? 12.361 1.368 -3.040 1.00 93.31 100 ILE A CA 1
ATOM 803 C C . ILE A 1 100 ? 12.324 2.406 -4.152 1.00 93.31 100 ILE A C 1
ATOM 805 O O . ILE A 1 100 ? 12.177 2.084 -5.337 1.00 93.31 100 ILE A O 1
ATOM 809 N N . ARG A 1 101 ? 12.451 3.678 -3.782 1.00 89.19 101 ARG A N 1
ATOM 810 C CA . ARG A 1 101 ? 12.594 4.757 -4.756 1.00 89.19 101 ARG A CA 1
ATOM 811 C C . ARG A 1 101 ? 14.050 4.904 -5.166 1.00 89.19 101 ARG A C 1
ATOM 813 O O . ARG A 1 101 ? 14.967 4.830 -4.356 1.00 89.19 101 ARG A O 1
ATOM 820 N N . ARG A 1 102 ? 14.252 5.144 -6.455 1.00 85.19 102 ARG A N 1
ATOM 821 C CA . ARG A 1 102 ? 15.550 5.490 -7.036 1.00 85.19 102 ARG A CA 1
ATOM 822 C C . ARG A 1 102 ? 15.345 6.280 -8.316 1.00 85.19 102 ARG A C 1
ATOM 824 O O . ARG A 1 102 ? 14.265 6.246 -8.916 1.00 85.19 102 ARG A O 1
ATOM 831 N N . LYS A 1 103 ? 16.403 6.943 -8.775 1.00 80.56 103 LYS A N 1
ATOM 832 C CA . LYS A 1 103 ? 16.398 7.591 -10.090 1.00 80.56 103 LYS A CA 1
ATOM 833 C C . LYS A 1 103 ? 16.149 6.561 -11.194 1.00 80.56 103 LYS A C 1
ATOM 835 O O . LYS A 1 103 ? 16.641 5.432 -11.151 1.00 80.56 103 LYS A O 1
ATOM 840 N N . SER A 1 104 ? 15.373 6.971 -12.194 1.00 81.44 104 SER A N 1
ATOM 841 C CA . SER A 1 104 ? 15.156 6.168 -13.395 1.00 81.44 104 SER A CA 1
ATOM 842 C C . SER A 1 104 ? 16.473 5.901 -14.114 1.00 81.44 104 SER A C 1
ATOM 844 O O . SER A 1 104 ? 17.326 6.778 -14.227 1.00 81.44 104 SER A O 1
ATOM 846 N N . ARG A 1 105 ? 16.597 4.692 -14.666 1.00 79.94 105 ARG A N 1
ATOM 847 C CA . ARG A 1 105 ? 17.707 4.308 -15.551 1.00 79.94 105 ARG A CA 1
ATOM 848 C C . ARG A 1 105 ? 17.535 4.833 -16.980 1.00 79.94 105 ARG A C 1
ATOM 850 O O . ARG A 1 105 ? 18.499 4.841 -17.738 1.00 79.94 105 ARG A O 1
ATOM 857 N N . TYR A 1 106 ? 16.320 5.242 -17.346 1.00 81.38 106 TYR A N 1
ATOM 858 C CA . TYR A 1 106 ? 15.986 5.785 -18.662 1.00 81.38 106 TYR A CA 1
ATOM 859 C C . TYR A 1 106 ? 16.034 7.308 -18.658 1.00 81.38 106 TYR A C 1
ATOM 861 O O . TYR A 1 106 ? 15.545 7.946 -17.717 1.00 81.38 106 TYR A O 1
ATOM 869 N N . LYS A 1 107 ? 16.555 7.880 -19.749 1.00 71.75 107 LYS A N 1
ATOM 870 C CA . LYS A 1 107 ? 16.527 9.327 -19.996 1.00 71.75 107 LYS A CA 1
ATOM 871 C C . LYS A 1 107 ? 15.076 9.812 -20.014 1.00 71.75 107 LYS A C 1
ATOM 873 O O . LYS A 1 107 ? 14.215 9.131 -20.563 1.00 71.75 107 LYS A O 1
ATOM 878 N N . HIS A 1 108 ? 14.822 10.969 -19.400 1.00 65.69 108 HIS A N 1
ATOM 879 C CA . HIS A 1 108 ? 13.485 11.561 -19.211 1.00 65.69 108 HIS A CA 1
ATOM 880 C C . HIS A 1 108 ? 12.496 10.742 -18.363 1.00 65.69 108 HIS A C 1
ATO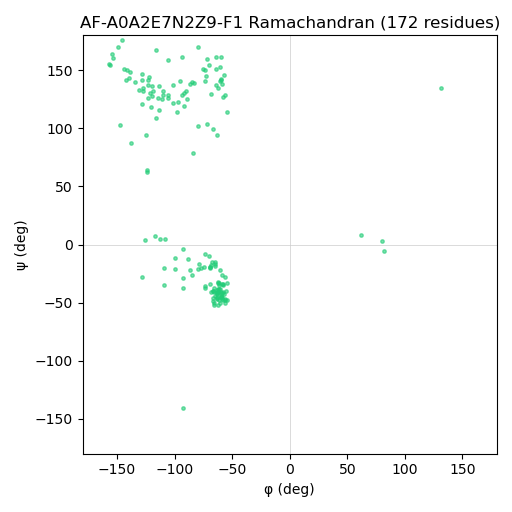M 882 O O . HIS A 1 108 ? 11.329 11.118 -18.277 1.00 65.69 108 HIS A O 1
ATOM 888 N N . GLY A 1 109 ? 12.948 9.660 -17.723 1.00 59.75 109 GLY A N 1
ATOM 889 C CA . GLY A 1 109 ? 12.142 8.901 -16.774 1.00 59.75 109 GLY A CA 1
ATOM 890 C C . GLY A 1 109 ? 12.346 9.348 -15.330 1.00 59.75 109 GLY A C 1
ATOM 891 O O . GLY A 1 109 ? 13.371 9.935 -14.985 1.00 59.75 109 GLY A O 1
ATOM 892 N N . GLY A 1 110 ? 11.395 8.989 -14.472 1.00 58.88 110 GLY A N 1
ATOM 893 C CA . GLY A 1 110 ? 11.471 9.184 -13.023 1.00 58.88 110 GLY A CA 1
ATOM 894 C C . GLY A 1 110 ? 10.208 9.828 -12.461 1.00 58.88 110 GLY A C 1
ATOM 895 O O . GLY A 1 110 ? 9.698 10.793 -13.023 1.00 58.88 110 GLY A O 1
ATOM 896 N N . GLY A 1 111 ? 9.711 9.274 -11.355 1.00 57.12 111 GLY A N 1
ATOM 897 C CA . GLY A 1 111 ? 8.691 9.915 -10.528 1.00 57.12 111 GLY A CA 1
ATOM 898 C C . GLY A 1 111 ? 9.304 10.980 -9.618 1.00 57.12 111 GLY A C 1
ATOM 899 O O . GLY A 1 111 ? 10.528 11.085 -9.495 1.00 57.12 111 GLY A O 1
ATOM 900 N N . ALA A 1 112 ? 8.454 11.777 -8.972 1.00 56.72 112 ALA A N 1
ATOM 901 C CA . ALA A 1 112 ? 8.902 12.738 -7.968 1.00 56.72 112 ALA A CA 1
ATOM 902 C C . ALA A 1 112 ? 9.675 12.033 -6.836 1.00 56.72 112 ALA A C 1
ATOM 904 O O . ALA A 1 112 ? 9.355 10.910 -6.453 1.00 56.72 112 ALA A O 1
ATOM 905 N N . SER A 1 113 ? 10.682 12.705 -6.270 1.00 54.25 113 SER A N 1
ATOM 906 C CA . SER A 1 113 ? 11.518 12.142 -5.196 1.00 54.25 113 SER A CA 1
ATOM 907 C C . SER A 1 113 ? 10.769 11.922 -3.881 1.00 54.25 113 SER A C 1
ATOM 909 O O . SER A 1 113 ? 11.250 11.220 -3.003 1.00 54.25 113 SER A O 1
ATOM 911 N N . LYS A 1 114 ? 9.591 12.520 -3.720 1.00 59.97 114 LYS A N 1
ATOM 912 C CA . LYS A 1 114 ? 8.770 12.391 -2.521 1.00 59.97 114 LYS A CA 1
ATOM 913 C C . LYS A 1 114 ? 7.309 12.323 -2.935 1.00 59.97 114 LYS A C 1
ATOM 915 O O . LYS A 1 114 ? 6.887 13.105 -3.788 1.00 59.97 114 LYS A O 1
ATOM 920 N N . LEU A 1 115 ? 6.531 11.480 -2.256 1.00 65.50 115 LEU A N 1
ATOM 921 C CA . LEU A 1 115 ? 5.089 11.684 -2.178 1.00 65.50 115 LEU A CA 1
ATOM 922 C C . LEU A 1 115 ? 4.891 13.018 -1.445 1.00 65.50 115 LEU A C 1
ATOM 924 O O . LEU A 1 115 ? 4.988 13.072 -0.222 1.00 65.50 115 LEU A O 1
ATOM 928 N N . LYS A 1 116 ? 4.749 14.124 -2.174 1.00 60.69 116 LYS A N 1
ATOM 929 C CA . LYS A 1 116 ? 4.514 15.455 -1.580 1.00 60.69 116 LYS A CA 1
ATOM 930 C C . LYS A 1 116 ? 3.053 15.858 -1.621 1.00 60.69 116 LYS A C 1
ATOM 932 O O . LYS A 1 116 ? 2.625 16.675 -0.816 1.00 60.69 116 LYS A O 1
ATOM 937 N N . ASP A 1 117 ? 2.297 15.247 -2.514 1.00 67.12 117 ASP A N 1
ATOM 938 C CA . ASP A 1 117 ? 0.986 15.741 -2.876 1.00 67.12 117 ASP A CA 1
ATOM 939 C C . ASP A 1 117 ? -0.100 14.867 -2.248 1.00 67.12 117 ASP A C 1
ATOM 941 O O . ASP A 1 117 ? -0.128 13.646 -2.419 1.00 67.12 117 ASP A O 1
ATOM 945 N N . ASN A 1 118 ? -1.010 15.502 -1.511 1.00 73.06 118 ASN A N 1
ATOM 946 C CA . ASN A 1 118 ? -2.188 14.845 -0.957 1.00 73.06 118 ASN A CA 1
ATOM 947 C C . ASN A 1 118 ? -3.291 14.813 -2.019 1.00 73.06 118 ASN A C 1
ATOM 949 O O . ASN A 1 118 ? -4.208 15.634 -2.024 1.00 73.06 118 ASN A O 1
ATOM 953 N N . TYR A 1 119 ? -3.178 13.870 -2.954 1.00 86.56 119 TYR A N 1
ATOM 954 C CA . TYR A 1 119 ? -4.228 13.618 -3.935 1.00 86.56 119 TYR A CA 1
ATOM 955 C C . TYR A 1 119 ? -5.417 12.906 -3.296 1.00 86.56 119 TYR A C 1
ATOM 957 O O . TYR A 1 119 ? -5.247 11.990 -2.493 1.00 86.56 119 TYR A O 1
ATOM 965 N N . LYS A 1 120 ? -6.628 13.298 -3.714 1.00 91.50 120 LYS A N 1
ATOM 966 C CA . LYS A 1 120 ? -7.888 12.681 -3.270 1.00 91.50 120 LYS A CA 1
ATOM 967 C C . LYS A 1 120 ? -7.984 11.198 -3.645 1.00 91.50 120 LYS A C 1
ATOM 969 O O . LYS A 1 120 ? -8.588 10.423 -2.914 1.00 91.50 120 LYS A O 1
ATOM 974 N N . TYR A 1 121 ? -7.409 10.820 -4.784 1.00 93.25 121 TYR A N 1
ATOM 975 C CA . TYR A 1 121 ? -7.447 9.460 -5.309 1.00 93.25 121 TYR A CA 1
ATOM 976 C C . TYR A 1 121 ? -6.031 8.940 -5.525 1.00 93.25 121 TYR A C 1
ATOM 978 O O . TYR A 1 121 ? -5.159 9.679 -5.983 1.00 93.25 121 TYR A O 1
ATOM 986 N N . MET A 1 122 ? -5.835 7.658 -5.232 1.00 93.38 122 MET A N 1
ATOM 987 C CA . MET A 1 122 ? -4.594 6.940 -5.482 1.00 93.38 122 MET A CA 1
ATOM 988 C C . MET A 1 122 ? -4.912 5.631 -6.199 1.00 93.38 122 MET A C 1
ATOM 990 O O . MET A 1 122 ? -5.812 4.898 -5.795 1.00 93.38 122 MET A O 1
ATOM 994 N N . VAL A 1 123 ? -4.167 5.354 -7.266 1.00 94.50 123 VAL A N 1
ATOM 995 C CA . VAL A 1 123 ? -4.241 4.103 -8.023 1.00 94.50 123 VAL A CA 1
ATOM 996 C C . VAL A 1 123 ? -2.910 3.392 -7.842 1.00 94.50 123 VAL A C 1
ATOM 998 O O . VAL A 1 123 ? -1.863 3.985 -8.092 1.00 94.50 123 VAL A O 1
ATOM 1001 N N . VAL A 1 124 ? -2.962 2.142 -7.391 1.00 95.00 124 VAL A N 1
ATOM 1002 C CA . VAL A 1 124 ? -1.787 1.287 -7.201 1.00 95.00 124 VAL A CA 1
ATOM 1003 C C . VAL A 1 124 ? -1.848 0.180 -8.237 1.00 95.00 124 VAL A C 1
ATOM 1005 O O . VAL A 1 124 ? -2.858 -0.517 -8.334 1.00 95.00 124 VAL A O 1
ATOM 1008 N N . TYR A 1 125 ? -0.783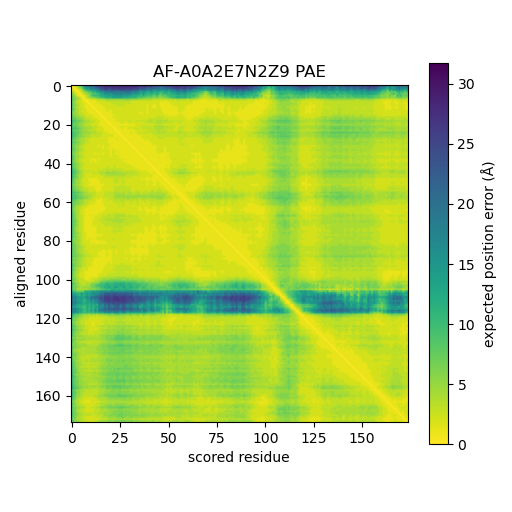 0.044 -9.021 1.00 94.44 125 TYR A N 1
ATOM 1009 C CA . TYR A 1 125 ? -0.703 -0.921 -10.112 1.00 94.44 125 TYR A CA 1
ATOM 1010 C C . TYR A 1 125 ? 0.680 -1.586 -10.113 1.00 94.44 125 TYR A C 1
ATOM 1012 O O . TYR A 1 125 ? 1.596 -1.110 -10.788 1.00 94.44 125 TYR A O 1
ATOM 1020 N N . PRO A 1 126 ? 0.845 -2.677 -9.346 1.00 95.81 126 PRO A N 1
ATOM 1021 C CA . PRO A 1 126 ? 2.065 -3.468 -9.363 1.00 95.81 126 PRO A CA 1
ATOM 1022 C C . PRO A 1 126 ? 2.266 -4.099 -10.742 1.00 95.81 126 PRO A C 1
ATOM 1024 O O . PRO A 1 126 ? 1.317 -4.617 -11.336 1.00 95.81 126 PRO A O 1
ATOM 1027 N N . MET A 1 127 ? 3.493 -4.084 -11.259 1.00 95.06 127 MET A N 1
ATOM 1028 C CA . MET A 1 127 ? 3.793 -4.667 -12.566 1.00 95.06 127 MET A CA 1
ATOM 1029 C C . MET A 1 127 ? 5.136 -5.394 -12.607 1.00 95.06 127 MET A C 1
ATOM 1031 O O . MET A 1 127 ? 6.111 -4.999 -11.969 1.00 95.06 127 MET A O 1
ATOM 1035 N N . THR A 1 128 ? 5.189 -6.415 -13.459 1.00 95.88 128 THR A N 1
ATOM 1036 C CA . THR A 1 128 ? 6.388 -7.195 -13.778 1.00 95.88 128 THR A CA 1
ATOM 1037 C C . THR A 1 128 ? 6.550 -7.225 -15.291 1.00 95.88 128 THR A C 1
ATOM 1039 O O . THR A 1 128 ? 5.586 -7.438 -16.033 1.00 95.88 128 THR A O 1
ATOM 1042 N N . LYS A 1 129 ? 7.759 -6.950 -15.779 1.00 94.88 129 LYS A N 1
ATOM 1043 C CA . LYS A 1 129 ? 8.082 -7.037 -17.200 1.00 94.88 129 LYS A CA 1
ATOM 1044 C C . LYS A 1 129 ? 8.178 -8.501 -17.627 1.00 94.88 129 LYS A C 1
ATOM 1046 O O . LYS A 1 129 ? 8.531 -9.388 -16.858 1.00 94.88 129 LYS A O 1
ATOM 1051 N N . THR A 1 130 ? 7.863 -8.759 -18.891 1.00 95.81 130 THR A N 1
ATOM 1052 C CA . THR A 1 130 ? 8.002 -10.098 -19.475 1.00 95.81 130 THR A CA 1
ATOM 1053 C C . THR A 1 130 ? 9.475 -10.445 -19.686 1.00 95.81 130 THR A C 1
ATOM 1055 O O . THR A 1 130 ? 10.315 -9.558 -19.803 1.00 95.81 130 THR A O 1
ATOM 1058 N N . ARG A 1 131 ? 9.815 -11.734 -19.812 1.00 94.81 131 ARG A N 1
ATOM 1059 C CA . ARG A 1 131 ? 11.206 -12.166 -20.069 1.00 94.81 131 ARG A CA 1
ATOM 1060 C C . ARG A 1 131 ? 11.817 -11.508 -21.312 1.00 94.81 131 ARG A C 1
ATOM 1062 O O . ARG A 1 131 ? 12.939 -11.021 -21.248 1.00 94.81 131 ARG A O 1
ATOM 1069 N N . LEU A 1 132 ? 11.029 -11.369 -22.381 1.00 96.44 132 LEU A N 1
ATOM 1070 C CA . LEU A 1 132 ? 11.425 -10.688 -23.621 1.00 96.44 132 LEU A CA 1
ATOM 1071 C C . LEU A 1 132 ? 11.895 -9.243 -23.401 1.00 96.44 132 LEU A C 1
ATOM 1073 O O . LEU A 1 132 ? 12.695 -8.731 -24.175 1.00 96.44 132 LEU A O 1
ATOM 1077 N N . TRP A 1 133 ? 11.420 -8.557 -22.357 1.00 95.12 133 TRP A N 1
ATOM 1078 C CA . TRP A 1 133 ? 11.930 -7.229 -22.007 1.00 95.12 133 TRP A CA 1
ATOM 1079 C C . TRP A 1 133 ? 13.417 -7.260 -21.652 1.00 95.12 133 TRP A C 1
ATOM 1081 O O . TRP A 1 133 ? 14.152 -6.338 -21.996 1.00 95.12 133 TRP A O 1
ATOM 1091 N N . TYR A 1 134 ? 13.856 -8.308 -20.959 1.00 93.50 134 TYR A N 1
ATOM 1092 C CA . TYR A 1 134 ? 15.226 -8.452 -20.478 1.00 93.50 134 TYR A CA 1
ATOM 1093 C C . TYR A 1 134 ? 16.200 -8.930 -21.550 1.00 93.50 134 TYR A C 1
ATOM 1095 O O . TYR A 1 134 ? 17.395 -8.679 -21.427 1.00 93.50 134 TYR A O 1
ATOM 1103 N N . GLU A 1 135 ? 15.686 -9.552 -22.608 1.00 96.31 135 GLU A N 1
ATOM 1104 C CA . GLU A 1 135 ? 16.461 -9.940 -23.789 1.00 96.31 135 GLU A CA 1
ATOM 1105 C C . GLU A 1 135 ? 16.759 -8.744 -24.708 1.00 96.31 135 GLU A C 1
ATOM 1107 O O . GLU A 1 135 ? 17.709 -8.782 -25.487 1.00 96.31 135 GLU A O 1
ATOM 1112 N N . ARG A 1 136 ? 15.987 -7.654 -24.597 1.00 96.25 136 ARG A N 1
ATOM 1113 C CA . ARG A 1 136 ? 16.189 -6.439 -25.396 1.00 96.25 136 ARG A CA 1
ATOM 1114 C C . ARG A 1 136 ? 17.415 -5.650 -24.957 1.00 96.25 136 ARG A C 1
ATOM 1116 O O . ARG A 1 136 ? 17.708 -5.477 -23.765 1.00 96.25 136 ARG A O 1
ATOM 1123 N N . SER A 1 137 ? 18.072 -5.047 -25.942 1.00 96.19 137 SER A N 1
ATOM 1124 C CA . SER A 1 137 ? 19.162 -4.103 -25.720 1.00 96.19 137 SER A CA 1
ATOM 1125 C C . SER A 1 137 ? 18.698 -2.887 -24.900 1.00 96.19 137 SER A C 1
ATOM 1127 O O . SER A 1 137 ? 17.508 -2.583 -24.764 1.00 96.19 137 SER A O 1
ATOM 1129 N N . MET A 1 138 ? 19.646 -2.155 -24.306 1.00 92.88 138 MET A N 1
ATOM 1130 C CA . MET A 1 138 ? 19.317 -0.917 -23.586 1.00 92.88 138 MET A CA 1
ATOM 1131 C C . MET A 1 138 ? 18.710 0.145 -24.519 1.00 92.88 138 MET A C 1
ATOM 1133 O O . MET A 1 138 ? 17.842 0.903 -24.089 1.00 92.88 138 MET A O 1
ATOM 1137 N N . GLN A 1 139 ? 19.141 0.183 -25.784 1.00 94.75 139 GLN A N 1
ATOM 1138 C CA . GLN A 1 139 ? 18.633 1.124 -26.779 1.00 94.75 139 GLN A CA 1
ATOM 1139 C C . GLN A 1 139 ? 17.157 0.862 -27.096 1.00 94.75 139 GLN A C 1
ATOM 1141 O O . GLN A 1 139 ? 16.343 1.769 -26.945 1.00 94.75 139 GLN A O 1
ATOM 1146 N N . GLU A 1 140 ? 16.795 -0.380 -27.428 1.00 95.81 140 GLU A N 1
ATOM 1147 C CA . GLU A 1 140 ? 15.401 -0.745 -27.721 1.00 95.81 140 GLU A CA 1
ATOM 1148 C C . GLU A 1 140 ? 14.481 -0.451 -26.530 1.00 95.81 140 GLU A C 1
ATOM 1150 O O . GLU A 1 140 ? 13.395 0.106 -26.684 1.00 95.81 140 GLU A O 1
ATOM 1155 N N . ARG A 1 141 ? 14.932 -0.761 -25.305 1.00 95.44 141 ARG A N 1
ATOM 1156 C CA . ARG A 1 141 ? 14.168 -0.428 -24.094 1.00 95.44 141 ARG A CA 1
ATOM 1157 C C . ARG A 1 141 ? 13.995 1.079 -23.916 1.00 95.44 141 ARG A C 1
ATOM 1159 O O . ARG A 1 141 ? 12.921 1.515 -23.510 1.00 95.44 141 ARG A O 1
ATOM 1166 N N . GLN A 1 142 ? 15.019 1.879 -24.214 1.00 92.81 142 GLN A N 1
ATOM 1167 C CA . GLN A 1 142 ? 14.930 3.340 -24.147 1.00 92.81 142 GLN A CA 1
ATOM 1168 C C . GLN A 1 142 ? 13.945 3.898 -25.182 1.00 92.81 142 GLN A C 1
ATOM 1170 O O . GLN A 1 142 ? 13.181 4.799 -24.844 1.00 92.81 142 GLN A O 1
ATOM 1175 N N . GLU A 1 143 ? 13.929 3.367 -26.404 1.00 94.81 143 GLU A N 1
ATOM 117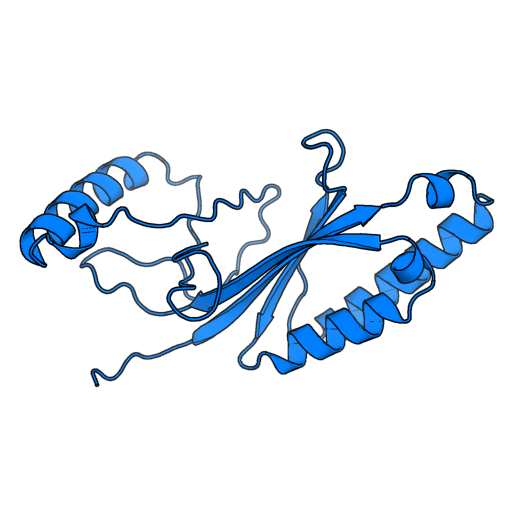6 C CA . GLU A 1 143 ? 12.980 3.767 -27.451 1.00 94.81 143 GLU A CA 1
ATOM 1177 C C . GLU A 1 143 ? 11.534 3.477 -27.025 1.00 94.81 143 GLU A C 1
ATOM 1179 O O . GLU A 1 143 ? 10.701 4.385 -27.019 1.00 94.81 143 GLU A O 1
ATOM 1184 N N . MET A 1 144 ? 11.266 2.270 -26.513 1.00 94.56 144 MET A N 1
ATOM 1185 C CA . MET A 1 144 ? 9.951 1.917 -25.959 1.00 94.56 144 MET A CA 1
ATOM 1186 C C . MET A 1 144 ? 9.540 2.829 -24.788 1.00 94.56 144 MET A C 1
ATOM 1188 O O . MET A 1 144 ? 8.382 3.235 -24.677 1.00 94.56 144 MET A O 1
ATOM 1192 N N . MET A 1 145 ? 10.479 3.176 -23.900 1.00 93.31 145 MET A N 1
ATOM 1193 C CA . MET A 1 145 ? 10.202 4.092 -22.789 1.00 93.31 145 MET A CA 1
ATOM 1194 C C . MET A 1 145 ? 9.955 5.530 -23.260 1.00 93.31 145 MET A C 1
ATOM 1196 O O . MET A 1 145 ? 9.118 6.215 -22.674 1.00 93.31 145 MET A O 1
ATOM 1200 N N . ASN A 1 146 ? 10.621 5.991 -24.322 1.00 92.56 146 ASN A N 1
ATOM 1201 C CA . ASN A 1 146 ? 10.365 7.311 -24.903 1.00 92.56 146 ASN A CA 1
ATOM 1202 C C . ASN A 1 146 ? 8.923 7.424 -25.409 1.00 92.56 146 ASN A C 1
ATOM 1204 O O . ASN A 1 146 ? 8.271 8.441 -25.161 1.00 92.56 146 ASN A O 1
ATOM 1208 N N . ASP A 1 147 ? 8.412 6.378 -26.061 1.00 93.56 147 ASP A N 1
ATOM 1209 C CA . ASP A 1 147 ? 7.016 6.320 -26.500 1.00 93.56 147 ASP A CA 1
ATOM 1210 C C . ASP A 1 147 ? 6.052 6.358 -25.309 1.00 93.56 147 ASP A C 1
ATOM 1212 O O . ASP A 1 147 ? 5.107 7.151 -25.300 1.00 93.56 147 ASP A O 1
ATOM 1216 N N . HIS A 1 148 ? 6.336 5.577 -24.261 1.00 91.50 148 HIS A N 1
ATOM 1217 C CA . HIS A 1 148 ? 5.570 5.602 -23.014 1.00 91.50 148 HIS A CA 1
ATOM 1218 C C . HIS A 1 148 ? 5.524 7.010 -22.391 1.00 91.50 148 HIS A C 1
ATOM 1220 O O . HIS A 1 148 ? 4.446 7.510 -22.060 1.00 91.50 148 HIS A O 1
ATOM 1226 N N . PHE A 1 149 ? 6.670 7.692 -22.285 1.00 89.81 149 PHE A N 1
ATOM 1227 C CA . PHE A 1 149 ? 6.731 9.055 -21.749 1.00 89.81 149 PHE A CA 1
ATOM 1228 C C . PHE A 1 149 ? 6.005 10.067 -22.636 1.00 89.81 149 PHE A C 1
ATOM 1230 O O . PHE A 1 149 ? 5.364 10.981 -22.115 1.00 89.81 149 PHE A O 1
ATOM 1237 N N . ARG A 1 150 ? 6.082 9.917 -23.965 1.00 91.81 150 ARG A N 1
ATOM 1238 C CA . ARG A 1 150 ? 5.372 10.784 -24.915 1.00 91.81 150 ARG A CA 1
ATOM 1239 C C . ARG A 1 150 ? 3.864 10.720 -24.691 1.00 91.81 150 ARG A C 1
ATOM 1241 O O . ARG A 1 150 ? 3.233 11.769 -24.624 1.00 91.81 150 ARG A O 1
ATOM 1248 N N . VAL A 1 151 ? 3.306 9.522 -24.516 1.00 92.38 151 VAL A N 1
ATOM 1249 C CA . VAL A 1 151 ? 1.876 9.348 -24.215 1.00 92.38 151 VAL A CA 1
ATOM 1250 C C . VAL A 1 151 ? 1.534 9.905 -22.833 1.00 92.38 151 VAL A C 1
ATOM 1252 O O . VAL A 1 151 ? 0.574 10.661 -22.703 1.00 92.38 151 VAL A O 1
ATOM 1255 N N . GLY A 1 152 ? 2.337 9.597 -21.809 1.00 89.44 152 GLY A N 1
ATOM 1256 C CA . GLY A 1 152 ? 2.087 10.048 -20.435 1.00 89.44 152 GLY A CA 1
ATOM 1257 C C . GLY A 1 152 ? 2.033 11.573 -20.284 1.00 89.44 152 GLY A C 1
ATOM 1258 O O . GLY A 1 152 ? 1.216 12.090 -19.523 1.00 89.44 152 GLY A O 1
ATOM 1259 N N . LYS A 1 153 ? 2.834 12.315 -21.062 1.00 89.12 153 LYS A N 1
ATOM 1260 C CA . LYS A 1 153 ? 2.831 13.790 -21.066 1.00 89.12 153 LYS A CA 1
ATOM 1261 C C . LYS A 1 153 ? 1.489 14.409 -21.472 1.00 89.12 153 LYS A C 1
ATOM 1263 O O . LYS A 1 153 ? 1.224 15.541 -21.077 1.00 89.12 153 LYS A O 1
ATOM 1268 N N . ASN A 1 154 ? 0.636 13.677 -22.189 1.00 93.38 154 ASN A N 1
ATOM 1269 C CA . ASN A 1 154 ? -0.701 14.147 -22.558 1.00 93.38 154 ASN A CA 1
ATOM 1270 C C . ASN A 1 154 ? -1.686 14.146 -21.372 1.00 93.38 154 ASN A C 1
ATOM 1272 O O . ASN A 1 154 ? -2.780 14.690 -21.492 1.00 93.38 154 ASN A O 1
ATOM 1276 N N . TYR A 1 155 ? -1.303 13.576 -20.220 1.00 91.50 155 TYR A N 1
ATOM 1277 C CA . TYR A 1 155 ? -2.153 13.441 -19.032 1.00 91.50 155 TYR A CA 1
ATOM 1278 C C . TYR A 1 155 ? -1.507 14.069 -17.781 1.00 91.50 155 TYR A C 1
ATOM 1280 O O . TYR A 1 155 ? -1.275 13.380 -16.787 1.00 91.50 155 TYR A O 1
ATOM 1288 N N . PRO A 1 156 ? -1.244 15.391 -17.765 1.00 87.44 156 PRO A N 1
ATOM 1289 C CA . PRO A 1 156 ? -0.513 16.057 -16.676 1.00 87.44 156 PRO A CA 1
ATOM 1290 C C . PRO A 1 156 ? -1.234 16.030 -15.316 1.00 87.44 156 PRO A C 1
ATOM 1292 O O . PRO A 1 156 ? -0.615 16.311 -14.280 1.00 87.44 156 PRO A O 1
ATOM 1295 N N . MET A 1 157 ? -2.532 15.710 -15.324 1.00 87.25 157 MET A N 1
ATOM 1296 C CA . MET A 1 157 ? -3.378 15.561 -14.136 1.00 87.25 157 MET A CA 1
ATOM 1297 C C . MET A 1 157 ? -3.086 14.260 -13.373 1.00 87.25 157 MET A C 1
ATOM 1299 O O . MET A 1 157 ? -3.413 14.159 -12.194 1.00 87.25 157 MET A O 1
ATOM 1303 N N . VAL A 1 158 ? -2.452 13.282 -14.028 1.00 88.38 158 VAL A N 1
ATOM 1304 C CA . VAL A 1 158 ? -2.023 12.020 -13.420 1.00 88.38 158 VAL A CA 1
ATOM 1305 C C . VAL A 1 158 ? -0.578 12.158 -12.960 1.00 88.38 158 VAL A C 1
ATOM 1307 O O . VAL A 1 158 ? 0.302 12.580 -13.711 1.00 88.38 158 VAL A O 1
ATOM 1310 N N . LYS A 1 159 ? -0.327 11.813 -11.699 1.00 87.50 159 LYS A N 1
ATOM 1311 C CA . LYS A 1 159 ? 0.965 12.029 -11.047 1.00 87.50 159 LYS A CA 1
ATOM 1312 C C . LYS A 1 159 ? 1.570 10.685 -10.699 1.00 87.50 159 LYS A C 1
ATOM 1314 O O . LYS A 1 159 ? 1.069 9.960 -9.846 1.00 87.50 159 LYS A O 1
ATOM 1319 N N . ILE A 1 160 ? 2.624 10.346 -11.432 1.00 86.75 160 ILE A N 1
ATOM 1320 C CA . ILE A 1 160 ? 3.235 9.021 -11.410 1.00 86.75 160 ILE A CA 1
ATOM 1321 C C . ILE A 1 160 ? 4.317 8.984 -10.330 1.00 86.75 160 ILE A C 1
ATOM 1323 O O . ILE A 1 160 ? 5.243 9.797 -10.335 1.00 86.75 160 ILE A O 1
ATOM 1327 N N . ASN A 1 161 ? 4.206 8.015 -9.424 1.00 86.69 161 ASN A N 1
ATOM 1328 C CA . ASN A 1 161 ? 5.137 7.787 -8.321 1.00 86.69 161 ASN A CA 1
ATOM 1329 C C . ASN A 1 161 ? 5.674 6.352 -8.382 1.00 86.69 161 ASN A C 1
ATOM 1331 O O . ASN A 1 161 ? 5.391 5.551 -7.503 1.00 86.69 161 ASN A O 1
ATOM 1335 N N . THR A 1 162 ? 6.416 6.024 -9.441 1.00 89.62 162 THR A N 1
ATOM 1336 C CA . THR A 1 162 ? 6.968 4.674 -9.626 1.00 89.62 162 THR A CA 1
ATOM 1337 C C . THR A 1 162 ? 8.055 4.364 -8.601 1.00 89.62 162 THR A C 1
ATOM 1339 O O . THR A 1 162 ? 9.040 5.105 -8.487 1.00 89.62 162 THR A O 1
ATOM 1342 N N . SER A 1 163 ? 7.926 3.221 -7.937 1.00 92.06 163 SER A N 1
ATOM 1343 C CA . SER A 1 163 ? 8.964 2.597 -7.120 1.00 92.06 163 SER A CA 1
ATOM 1344 C C . SER A 1 163 ? 9.376 1.238 -7.701 1.00 92.06 163 SER A C 1
ATOM 1346 O O . SER A 1 163 ? 8.773 0.719 -8.640 1.00 92.06 163 SER A O 1
ATOM 1348 N N . TYR A 1 164 ? 10.483 0.691 -7.202 1.00 93.44 164 TYR A N 1
ATOM 1349 C CA . TYR A 1 164 ? 11.114 -0.517 -7.733 1.00 93.44 164 TYR A CA 1
ATOM 1350 C C . TYR A 1 164 ? 11.126 -1.602 -6.662 1.00 93.44 164 TYR A C 1
ATOM 1352 O O . TYR A 1 164 ? 11.540 -1.343 -5.537 1.00 93.44 164 TYR A O 1
ATOM 1360 N N . ALA A 1 165 ? 10.720 -2.812 -7.020 1.00 95.31 165 ALA A N 1
ATOM 1361 C CA . ALA A 1 165 ? 10.631 -3.955 -6.115 1.00 95.31 165 ALA A CA 1
ATOM 1362 C C . ALA A 1 165 ? 11.398 -5.191 -6.623 1.00 95.31 165 ALA A C 1
ATOM 1364 O O . ALA A 1 165 ? 11.415 -6.223 -5.964 1.00 95.31 165 ALA A O 1
ATOM 1365 N N . PHE A 1 166 ? 12.115 -5.078 -7.750 1.00 92.38 166 PHE A N 1
ATOM 1366 C CA . PHE A 1 166 ? 12.940 -6.166 -8.284 1.00 92.38 166 PHE A CA 1
ATOM 1367 C C . PHE A 1 166 ? 13.941 -6.691 -7.237 1.00 92.38 166 PHE A C 1
ATOM 1369 O O . PHE A 1 166 ? 14.871 -5.975 -6.855 1.00 92.38 166 PHE A O 1
ATOM 1376 N N . GLY A 1 167 ? 13.765 -7.946 -6.814 1.00 91.31 167 GLY A N 1
ATOM 1377 C CA . GLY A 1 167 ? 14.587 -8.598 -5.787 1.00 91.31 167 GLY A CA 1
ATOM 1378 C C . GLY A 1 167 ? 14.229 -8.236 -4.338 1.00 91.31 167 GLY A C 1
ATOM 1379 O O . GLY A 1 167 ? 14.914 -8.696 -3.430 1.00 91.31 167 GLY A O 1
ATOM 1380 N N . LEU A 1 168 ? 13.190 -7.423 -4.121 1.00 92.75 168 LEU A N 1
ATOM 1381 C CA . LEU A 1 168 ? 12.643 -7.075 -2.804 1.00 92.75 168 LEU A CA 1
ATOM 1382 C C . LEU A 1 168 ? 11.273 -7.717 -2.555 1.00 92.75 168 LEU A C 1
ATOM 1384 O O . LEU A 1 168 ? 10.970 -8.059 -1.417 1.00 92.75 168 LEU A O 1
ATOM 1388 N N . ASP A 1 169 ? 10.459 -7.849 -3.600 1.00 95.25 169 ASP A N 1
ATOM 1389 C CA . ASP A 1 169 ? 9.090 -8.367 -3.545 1.00 95.25 169 ASP A CA 1
ATOM 1390 C C . ASP A 1 169 ? 8.776 -9.154 -4.835 1.00 95.25 169 ASP A C 1
ATOM 1392 O O . ASP A 1 169 ? 9.589 -9.187 -5.766 1.00 95.25 169 ASP A O 1
ATOM 1396 N N . ASP A 1 170 ? 7.592 -9.765 -4.915 1.00 93.69 170 ASP A N 1
ATOM 1397 C CA . ASP A 1 170 ? 7.172 -10.603 -6.054 1.00 93.69 170 ASP A CA 1
ATOM 1398 C C . ASP A 1 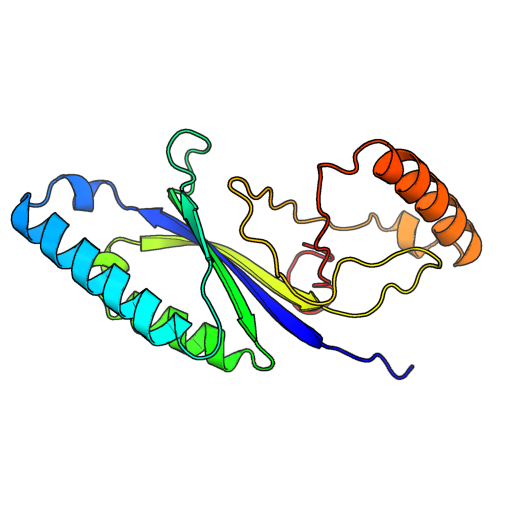170 ? 6.947 -9.802 -7.352 1.00 93.69 170 ASP A C 1
ATOM 1400 O O . ASP A 1 170 ? 6.908 -10.356 -8.456 1.00 93.69 170 ASP A O 1
ATOM 1404 N N . THR A 1 171 ? 6.798 -8.479 -7.235 1.00 94.50 171 THR A N 1
ATOM 1405 C CA . THR A 1 171 ? 6.635 -7.564 -8.373 1.00 94.50 171 THR A CA 1
ATOM 1406 C C . THR A 1 171 ? 7.898 -6.759 -8.633 1.00 94.50 171 THR A C 1
ATOM 1408 O O . THR A 1 171 ? 8.748 -6.588 -7.766 1.00 94.50 171 THR A O 1
ATOM 1411 N N . GLU A 1 172 ? 8.052 -6.239 -9.847 1.00 94.12 172 GLU A N 1
ATOM 1412 C CA . GLU A 1 172 ? 9.258 -5.482 -10.196 1.00 94.12 172 GLU A CA 1
ATOM 1413 C C . GLU A 1 172 ? 9.112 -3.978 -9.968 1.00 94.12 172 GLU A C 1
ATOM 1415 O O . GLU A 1 172 ? 10.108 -3.287 -9.719 1.00 94.12 172 GLU A O 1
ATOM 1420 N N . PHE A 1 173 ? 7.884 -3.470 -10.072 1.00 94.06 173 PHE A N 1
ATOM 1421 C CA . PHE A 1 173 ? 7.531 -2.064 -9.923 1.00 94.06 173 PHE A CA 1
ATOM 1422 C C . PHE A 1 173 ? 6.176 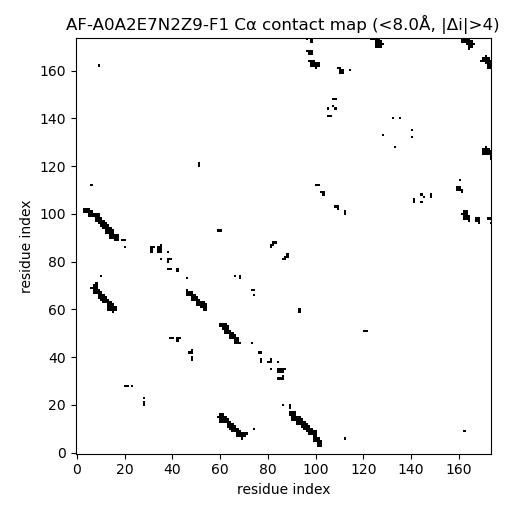-1.934 -9.245 1.00 94.06 173 PHE A C 1
ATOM 1424 O O . PHE A 1 173 ? 5.302 -2.781 -9.444 1.00 94.06 173 PHE A O 1
ATOM 1431 N N . VAL A 1 174 ? 6.001 -0.829 -8.526 1.00 91.81 174 VAL A N 1
ATOM 1432 C CA . VAL A 1 174 ? 4.734 -0.404 -7.920 1.00 91.81 174 VAL A CA 1
ATOM 1433 C C . VAL A 1 174 ? 4.500 1.072 -8.228 1.00 91.81 174 VAL A C 1
ATOM 1435 O O . VAL A 1 174 ? 5.501 1.810 -8.415 1.00 91.81 174 VAL A O 1
#

Mean predicted aligned error: 4.6 Å

Nearest PDB structures (foldseek):
  2vxh-assembly1_C  TM=8.314E-01  e=1.710E-09  Azospira oryzae
  5a13-assem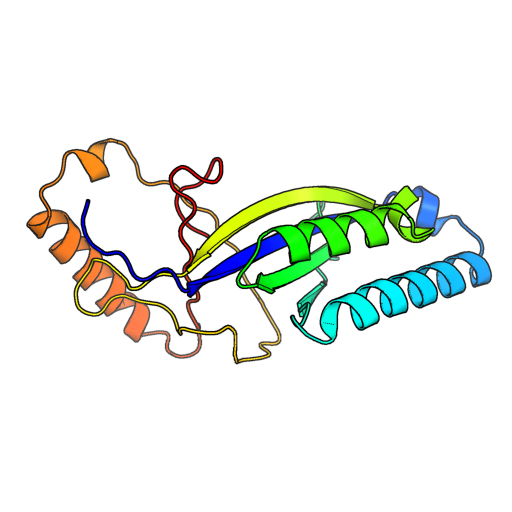bly1_F  TM=8.279E-01  e=5.938E-09  Magnetospirillum sp.
  3nn4-assembly1_E  TM=8.548E-01  e=1.831E-08  Nitrospira defluvii
  4m09-assembly1_E  TM=8.334E-01  e=3.121E-08  Nitrospira defluvii
  4m08-assembly1_B  TM=8.274E-01  e=3.762E-07  Nitrospira defluvii

Solvent-accessible surface area (backbone atoms only — not comparable to full-atom values): 10187 Å² total; per-residue (Å²): 130,83,90,73,71,67,60,38,34,39,40,40,40,27,26,23,69,46,72,68,60,74,72,48,54,74,68,58,48,50,52,29,52,50,53,46,50,49,55,51,50,65,57,21,71,90,37,56,60,46,76,46,79,31,68,91,78,49,93,67,30,36,41,34,42,37,37,51,33,86,49,70,63,61,56,52,53,46,52,54,52,43,61,70,34,74,47,30,78,38,48,45,75,66,44,78,46,53,29,34,32,54,77,47,93,44,88,97,50,65,40,65,96,56,96,78,74,90,63,97,71,85,86,87,67,71,42,67,82,58,72,70,64,73,75,46,53,72,63,61,52,44,54,57,47,49,55,52,51,60,58,52,66,76,42,79,89,61,84,63,70,60,29,40,9,69,93,72,41,100,37,38,28,62

Secondary structure (DSSP, 8-state):
-----EEEEEEEEEEEEPGGGGGS-HHHHHHHHHHHHHHHHHHTSSSPPEEEE-TTT-SS-SEEEEEEESSTHHHHHHHHHHHHSTGGGGEEEEEEEEEEEE--SSTT----SS-----S------B---HHHHHS-HHHHHHHHHHHHHHHTT-TTS-----B-BTTBSSSB-

Foldseek 3Di:
DDDWDWAWKKKKWFKDFAPVLVVDDPVVNVVLVVLLVVLQVVLCPVWHWDKDACPPVDDQGGIMIMTIDNDCVSVVSSLVSLCVGPRSVRIDGRDIDIFIATDDPEPPDHADSDPPDDDNDDDDDFAADDPVLVVDDPVVNNVVVVVVVVVVVVCPVDGDHKTACVVNDPTGID

Sequence (174 aa):
MPDIDYDNFLKIALYKLDSNFRRLDADERSKAKQEFAEVVAVNSTENPVRTYSTVGTRSDAELMLVQDSKTVDTFHCLSRDINKSFLGSYLEQTYSYLSIRRKSRYKHGGGASKLKDNYKYMVVYPMTKTRLWYERSMQERQEMMNDHFRVGKNYPMVKINTSYAFGLDDTEFV

pLDDT: mean 91.67, std 10.79, range [40.09, 98.62]

Radius of gyration: 18.66 Å; Cα contacts (8 Å, |Δi|>4): 242; chains: 1; bounding box: 50×28×49 Å